Protein AF-A0A423KCQ5-F1 (afdb_monomer)

Structure (mmCIF, N/CA/C/O backbone):
data_AF-A0A423KCQ5-F1
#
_entry.id   AF-A0A423KCQ5-F1
#
loop_
_atom_site.group_PDB
_atom_site.id
_atom_site.type_symbol
_atom_site.label_atom_id
_atom_site.label_alt_id
_atom_site.label_comp_id
_atom_site.label_asym_id
_atom_site.label_entity_id
_atom_site.label_seq_id
_atom_site.pdbx_PDB_ins_code
_atom_site.Cartn_x
_atom_site.Cartn_y
_atom_site.Cartn_z
_atom_site.occupancy
_atom_site.B_iso_or_equiv
_atom_site.auth_seq_id
_atom_site.auth_comp_id
_atom_site.auth_asym_id
_atom_site.auth_atom_id
_atom_site.pdbx_PDB_model_num
ATOM 1 N N . MET A 1 1 ? 27.960 35.386 -80.115 1.00 43.28 1 MET A N 1
ATOM 2 C CA . MET A 1 1 ? 28.744 35.420 -78.863 1.00 43.28 1 MET A CA 1
ATOM 3 C C . MET A 1 1 ? 27.840 35.851 -77.712 1.00 43.28 1 MET A C 1
ATOM 5 O O . MET A 1 1 ? 27.006 36.715 -77.924 1.00 43.28 1 MET A O 1
ATOM 9 N N . HIS A 1 2 ? 27.992 35.179 -76.564 1.00 41.97 2 HIS A N 1
ATOM 10 C CA . HIS A 1 2 ? 27.412 35.409 -75.227 1.00 41.97 2 HIS A CA 1
ATOM 11 C C . HIS A 1 2 ? 25.879 35.513 -75.047 1.00 41.97 2 HIS A C 1
ATOM 13 O O . HIS A 1 2 ? 25.275 36.570 -75.179 1.00 41.97 2 HIS A O 1
ATOM 19 N N . LYS A 1 3 ? 25.279 34.394 -74.605 1.00 42.16 3 LYS A N 1
ATOM 20 C CA . LYS A 1 3 ? 24.063 34.363 -73.767 1.00 42.16 3 LYS A CA 1
ATOM 21 C C . LYS A 1 3 ? 24.467 34.397 -72.278 1.00 42.16 3 LYS A C 1
ATOM 23 O O . LYS A 1 3 ? 25.554 33.903 -71.965 1.00 42.16 3 LYS A O 1
ATOM 28 N N . PRO A 1 4 ? 23.630 34.927 -71.365 1.00 47.09 4 PRO A N 1
ATOM 29 C CA . PRO A 1 4 ? 23.953 34.996 -69.947 1.00 47.09 4 PRO A CA 1
ATOM 30 C C . PRO A 1 4 ? 23.791 33.650 -69.231 1.00 47.09 4 PRO A C 1
ATOM 32 O O . PRO A 1 4 ? 22.962 32.810 -69.574 1.00 47.09 4 PRO A O 1
ATOM 35 N N . PHE A 1 5 ? 24.622 33.517 -68.206 1.00 38.78 5 PHE A N 1
ATOM 36 C CA . PHE A 1 5 ? 24.762 32.440 -67.236 1.00 38.78 5 PHE A CA 1
ATOM 37 C C . PHE A 1 5 ? 23.432 32.116 -66.524 1.00 38.78 5 PHE A C 1
ATOM 39 O O . PHE A 1 5 ? 22.835 32.989 -65.894 1.00 38.78 5 PHE A O 1
ATOM 46 N N . GLN A 1 6 ? 22.985 30.857 -66.570 1.00 44.38 6 GLN A N 1
ATOM 47 C CA . GLN A 1 6 ? 21.972 30.335 -65.648 1.00 44.38 6 GLN A CA 1
ATOM 48 C C . GLN A 1 6 ? 22.679 29.672 -64.462 1.00 44.38 6 GLN A C 1
ATOM 50 O O . GLN A 1 6 ? 23.289 28.614 -64.596 1.00 44.38 6 GLN A O 1
ATOM 55 N N . THR A 1 7 ? 22.582 30.287 -63.285 1.00 40.78 7 THR A N 1
ATOM 56 C CA . THR A 1 7 ? 23.019 29.687 -62.021 1.00 40.78 7 THR A CA 1
ATOM 57 C C . THR A 1 7 ? 22.012 28.622 -61.593 1.00 40.78 7 THR A C 1
ATOM 59 O O . THR A 1 7 ? 20.985 28.925 -60.984 1.00 40.78 7 THR A O 1
ATOM 62 N N . THR A 1 8 ? 22.297 27.353 -61.876 1.00 43.56 8 THR A N 1
ATOM 63 C CA . THR A 1 8 ? 21.605 26.242 -61.216 1.00 43.56 8 THR A CA 1
ATOM 64 C C . THR A 1 8 ? 22.118 26.128 -59.785 1.00 43.56 8 THR A C 1
ATOM 66 O O . THR A 1 8 ? 23.285 25.808 -59.558 1.00 43.56 8 THR A O 1
ATOM 69 N N . LYS A 1 9 ? 21.243 26.393 -58.809 1.00 42.25 9 LYS A N 1
ATOM 70 C CA . LYS A 1 9 ? 21.481 26.112 -57.389 1.00 42.25 9 LYS A CA 1
ATOM 71 C C . LYS A 1 9 ? 21.874 24.641 -57.234 1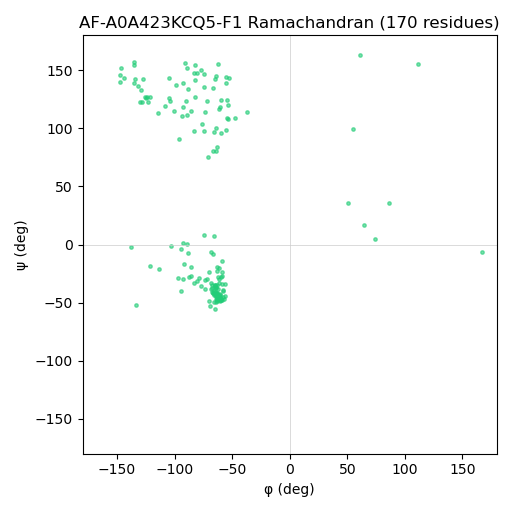.00 42.25 9 LYS A C 1
ATOM 73 O O . LYS A 1 9 ? 21.032 23.755 -57.360 1.00 42.25 9 LYS A O 1
ATOM 78 N N . ALA A 1 10 ? 23.144 24.386 -56.933 1.00 40.12 10 ALA A N 1
ATOM 79 C CA . ALA A 1 10 ? 23.590 23.095 -56.444 1.00 40.12 10 ALA A CA 1
ATOM 80 C C . ALA A 1 10 ? 22.917 22.853 -55.086 1.00 40.12 10 ALA A C 1
ATOM 82 O O . ALA A 1 10 ? 23.315 23.403 -54.058 1.00 40.12 10 ALA A O 1
ATOM 83 N N . VAL A 1 11 ? 21.850 22.054 -55.088 1.00 41.75 11 VAL A N 1
ATOM 84 C CA . VAL A 1 11 ? 21.262 21.504 -53.869 1.00 41.75 11 VAL A CA 1
ATOM 85 C C . VAL A 1 11 ? 22.302 20.561 -53.279 1.00 41.75 11 VAL A C 1
ATOM 87 O O . VAL A 1 11 ? 22.454 19.417 -53.703 1.00 41.75 11 VAL A O 1
ATOM 90 N N . SER A 1 12 ? 23.058 21.084 -52.315 1.00 43.62 12 SER A N 1
ATOM 91 C CA . SER A 1 12 ? 23.888 20.311 -51.401 1.00 43.62 12 SER A CA 1
ATOM 92 C C . SER A 1 12 ? 23.054 19.147 -50.859 1.00 43.62 12 SER A C 1
ATOM 94 O O . SER A 1 12 ? 22.120 19.342 -50.077 1.00 43.62 12 SER A O 1
ATOM 96 N N . LYS A 1 13 ? 23.371 17.923 -51.304 1.00 46.31 13 LYS A N 1
ATOM 97 C CA . LYS A 1 13 ? 22.911 16.676 -50.686 1.00 46.31 13 LYS A CA 1
ATOM 98 C C . LYS A 1 13 ? 23.510 16.614 -49.280 1.00 46.31 13 LYS A C 1
ATOM 100 O O . LYS A 1 13 ? 24.519 15.954 -49.050 1.00 46.31 13 LYS A O 1
ATOM 105 N N . LYS A 1 14 ? 22.892 17.313 -48.326 1.00 42.91 14 LYS A N 1
ATOM 106 C CA . LYS A 1 14 ? 23.149 17.094 -46.905 1.00 42.91 14 LYS A CA 1
ATOM 107 C C . LYS A 1 14 ? 22.782 15.648 -46.587 1.00 42.91 14 LYS A C 1
ATOM 109 O O . LYS A 1 14 ? 21.645 15.218 -46.785 1.00 42.91 14 LYS A O 1
ATOM 114 N N . SER A 1 15 ? 23.797 14.908 -46.151 1.00 45.47 15 SER A N 1
ATOM 115 C CA . SER A 1 15 ? 23.731 13.549 -45.628 1.00 45.47 15 SER A CA 1
ATOM 116 C C . SER A 1 15 ? 22.465 13.332 -44.794 1.00 45.47 15 SER A C 1
ATOM 118 O O . SER A 1 15 ? 22.307 13.901 -43.716 1.00 45.47 15 SER A O 1
ATOM 120 N N . ARG A 1 16 ? 21.569 12.467 -45.284 1.00 46.75 16 ARG A N 1
ATOM 121 C CA . ARG A 1 16 ? 20.405 11.956 -44.537 1.00 46.75 16 ARG A CA 1
ATOM 122 C C . ARG A 1 16 ? 20.798 11.036 -43.373 1.00 46.75 16 ARG A C 1
ATOM 124 O O . ARG A 1 16 ? 19.939 10.652 -42.587 1.00 46.75 16 ARG A O 1
ATOM 131 N N . ARG A 1 17 ? 22.079 10.691 -43.231 1.00 43.25 17 ARG A N 1
ATOM 132 C CA . ARG A 1 17 ? 22.611 9.966 -42.075 1.00 43.25 17 ARG A CA 1
ATOM 133 C C . ARG A 1 17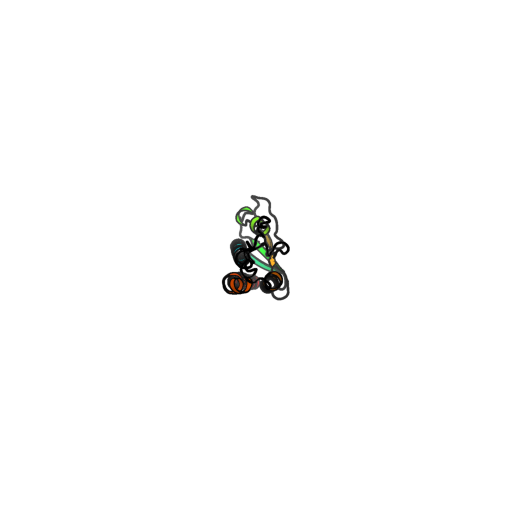 ? 23.187 11.000 -41.126 1.00 43.25 17 ARG A C 1
ATOM 135 O O . ARG A 1 17 ? 24.306 11.438 -41.355 1.00 43.25 17 ARG A O 1
ATOM 142 N N . ASN A 1 18 ? 22.360 11.479 -40.199 1.00 43.66 18 ASN A N 1
ATOM 143 C CA . ASN A 1 18 ? 22.718 12.074 -38.896 1.00 43.66 18 ASN A CA 1
ATOM 144 C C . ASN A 1 18 ? 21.525 12.801 -38.250 1.00 43.66 18 ASN A C 1
ATOM 146 O O . ASN A 1 18 ? 21.592 13.135 -37.076 1.00 43.66 18 ASN A O 1
ATOM 150 N N . ALA A 1 19 ? 20.389 12.942 -38.943 1.00 40.69 19 ALA A N 1
ATOM 151 C CA . ALA A 1 19 ? 19.145 13.469 -38.361 1.00 40.69 19 ALA A CA 1
ATOM 152 C C . ALA A 1 19 ? 18.400 12.478 -37.431 1.00 40.69 19 ALA A C 1
ATOM 154 O O . ALA A 1 19 ? 17.271 12.740 -37.029 1.00 40.69 19 ALA A O 1
ATOM 155 N N . TRP A 1 20 ? 19.014 11.333 -37.111 1.00 40.53 20 TRP A N 1
ATOM 156 C CA . TRP A 1 20 ? 18.488 10.329 -36.173 1.00 40.53 20 TRP A CA 1
ATOM 157 C C . TRP A 1 20 ? 19.169 10.378 -34.798 1.00 40.53 20 TRP A C 1
ATOM 159 O O . TRP A 1 20 ? 18.793 9.635 -33.900 1.00 40.53 20 TRP A O 1
ATOM 169 N N . LYS A 1 21 ? 20.150 11.267 -34.605 1.00 45.38 21 LYS A N 1
ATOM 170 C CA . LYS A 1 21 ? 20.673 11.611 -33.281 1.00 45.38 21 LYS A CA 1
ATOM 171 C C . LYS A 1 21 ? 20.125 12.987 -32.916 1.00 45.38 21 LYS A C 1
ATOM 173 O O . LYS A 1 21 ? 20.289 13.921 -33.688 1.00 45.38 21 LYS A O 1
ATOM 178 N N . ALA A 1 22 ? 19.490 13.082 -31.750 1.00 42.84 22 ALA A N 1
ATOM 179 C CA . ALA A 1 22 ? 18.917 14.297 -31.160 1.00 42.84 22 ALA A CA 1
ATOM 180 C C . ALA A 1 22 ? 17.479 14.684 -31.561 1.00 42.84 22 ALA A C 1
ATOM 182 O O . ALA A 1 22 ? 17.123 15.857 -31.544 1.00 42.84 22 ALA A O 1
ATOM 183 N N . LYS A 1 23 ? 16.586 13.707 -31.763 1.00 41.38 23 LYS A N 1
ATOM 184 C CA . LYS A 1 23 ? 15.312 13.837 -31.043 1.00 41.38 23 LYS A CA 1
ATOM 185 C C . LYS A 1 23 ? 15.580 13.286 -29.655 1.00 41.38 23 LYS A C 1
ATOM 187 O O . LYS A 1 23 ? 15.600 12.072 -29.480 1.00 41.38 23 LYS A O 1
ATOM 192 N N . SER A 1 24 ? 15.860 14.162 -28.694 1.00 42.94 24 SER A N 1
ATOM 193 C CA . SER A 1 24 ? 15.597 13.825 -27.302 1.00 42.94 24 SER A CA 1
ATOM 194 C C . SER A 1 24 ? 14.118 13.458 -27.256 1.00 42.94 24 SER A C 1
ATOM 196 O O . SER A 1 24 ? 13.247 14.326 -27.309 1.00 42.94 24 SER A O 1
ATOM 198 N N . LEU A 1 25 ? 13.822 12.156 -27.286 1.00 46.00 25 LEU A N 1
ATOM 199 C CA . LEU A 1 25 ? 12.528 11.667 -26.857 1.00 46.00 25 LEU A CA 1
ATOM 200 C C . LEU A 1 25 ? 12.428 12.117 -25.407 1.00 46.00 25 LEU A C 1
ATOM 202 O O . LEU A 1 25 ? 12.987 11.495 -24.509 1.00 46.00 25 LEU A O 1
ATOM 206 N N . HIS A 1 26 ? 11.775 13.254 -25.198 1.00 41.09 26 HIS A N 1
ATOM 207 C CA . HIS A 1 26 ? 11.189 13.578 -23.919 1.00 41.09 26 HIS A CA 1
ATOM 208 C C . HIS A 1 26 ? 10.127 12.496 -23.724 1.00 41.09 26 HIS A C 1
ATOM 210 O O . HIS A 1 26 ? 8.987 12.643 -24.158 1.00 41.09 26 HIS A O 1
ATOM 216 N N . TYR A 1 27 ? 10.538 11.332 -23.218 1.00 47.28 27 TYR A N 1
ATOM 217 C CA . TYR A 1 27 ? 9.596 10.326 -22.772 1.00 47.28 27 TYR A CA 1
ATOM 218 C C . TYR A 1 27 ? 8.818 11.006 -21.642 1.00 47.28 27 TYR A C 1
ATOM 220 O O . TYR A 1 27 ? 9.432 11.406 -20.654 1.00 47.28 27 TYR A O 1
ATOM 228 N N . PRO A 1 28 ? 7.495 11.208 -21.772 1.00 56.19 28 PRO A N 1
ATOM 229 C CA . PRO A 1 28 ? 6.712 11.866 -20.726 1.00 56.19 28 PRO A CA 1
ATOM 230 C C . PRO A 1 28 ? 6.637 11.021 -19.444 1.00 56.19 28 PRO A C 1
ATOM 232 O O . PRO A 1 28 ? 6.154 11.497 -18.426 1.00 56.19 28 PRO A O 1
ATOM 235 N N . PHE A 1 29 ? 7.113 9.772 -19.491 1.00 62.88 29 PHE A N 1
ATOM 236 C CA . PHE A 1 29 ? 7.083 8.826 -18.389 1.00 62.88 29 PHE A CA 1
ATOM 237 C C . PHE A 1 29 ? 8.484 8.329 -18.048 1.00 62.88 29 PHE A C 1
ATOM 239 O O . PHE A 1 29 ? 9.148 7.735 -18.902 1.00 62.88 29 PHE A O 1
ATOM 246 N N . ASP A 1 30 ? 8.858 8.532 -16.789 1.00 69.62 30 ASP A N 1
ATOM 247 C CA . ASP A 1 30 ? 10.028 7.958 -16.137 1.00 69.62 30 ASP A CA 1
ATOM 248 C C . ASP A 1 30 ? 9.634 6.646 -15.437 1.00 69.62 30 ASP A C 1
ATOM 250 O O . ASP A 1 30 ? 8.781 6.643 -14.545 1.00 69.62 30 ASP A O 1
ATOM 254 N N . VAL A 1 31 ? 10.240 5.531 -15.857 1.00 71.75 31 VAL A N 1
ATOM 255 C CA . VAL A 1 31 ? 9.990 4.184 -15.317 1.00 71.75 31 VAL A CA 1
ATOM 256 C C . VAL A 1 31 ? 10.335 4.102 -13.823 1.00 71.75 31 VAL A C 1
ATOM 258 O O . VAL A 1 31 ? 9.648 3.402 -13.074 1.00 71.75 31 VAL A O 1
ATOM 261 N N . SER A 1 32 ? 11.304 4.895 -13.356 1.00 71.69 32 SER A N 1
ATOM 262 C CA . SER A 1 32 ? 11.686 5.015 -11.942 1.00 71.69 32 SER A CA 1
ATOM 263 C C . SER A 1 32 ? 10.545 5.523 -11.049 1.00 71.69 32 SER A C 1
ATOM 265 O O . SER A 1 32 ? 10.501 5.246 -9.847 1.00 71.69 32 SER A O 1
ATOM 267 N N . ASN A 1 33 ? 9.529 6.182 -11.622 1.00 76.31 33 ASN A N 1
ATOM 268 C CA . ASN A 1 33 ? 8.335 6.584 -10.874 1.00 76.31 33 ASN A CA 1
ATOM 269 C C . ASN A 1 33 ? 7.554 5.395 -10.306 1.00 76.31 33 ASN A C 1
ATOM 271 O O . ASN A 1 33 ? 6.897 5.554 -9.279 1.00 76.31 33 ASN A O 1
ATOM 275 N N . VAL A 1 34 ? 7.623 4.216 -10.935 1.00 78.62 34 VAL A N 1
ATOM 276 C CA . VAL A 1 34 ? 6.980 2.999 -10.413 1.00 78.62 34 VAL A CA 1
ATOM 277 C C . VAL A 1 34 ? 7.583 2.618 -9.070 1.00 78.62 34 VAL A C 1
ATOM 279 O O . VAL A 1 34 ? 6.845 2.410 -8.109 1.00 78.62 34 VAL A O 1
ATOM 282 N N . ALA A 1 35 ? 8.915 2.590 -8.986 1.00 82.44 35 ALA A N 1
ATOM 283 C CA . ALA A 1 35 ? 9.629 2.255 -7.761 1.00 82.44 35 ALA A CA 1
ATOM 284 C C . ALA A 1 35 ? 9.297 3.247 -6.640 1.00 82.44 35 ALA A C 1
ATOM 286 O O . ALA A 1 35 ? 8.937 2.839 -5.538 1.00 82.44 35 ALA A O 1
ATOM 287 N N . ARG A 1 36 ? 9.316 4.549 -6.950 1.00 82.56 36 ARG A N 1
ATOM 288 C CA . ARG A 1 36 ? 8.965 5.605 -5.994 1.00 82.56 36 ARG A CA 1
ATOM 289 C C . ARG A 1 36 ? 7.531 5.477 -5.475 1.00 82.56 36 ARG A C 1
ATOM 291 O O . ARG A 1 36 ? 7.324 5.493 -4.266 1.00 82.56 36 ARG A O 1
ATOM 298 N N . ARG A 1 37 ? 6.540 5.295 -6.357 1.00 81.94 37 ARG A N 1
ATOM 299 C CA . ARG A 1 37 ? 5.134 5.115 -5.944 1.00 81.94 37 ARG A CA 1
ATOM 300 C C . ARG A 1 37 ? 4.927 3.847 -5.124 1.00 81.94 37 ARG A C 1
ATOM 302 O O . ARG A 1 37 ? 4.149 3.857 -4.172 1.00 81.94 37 ARG A O 1
ATOM 309 N N . LEU A 1 38 ? 5.640 2.774 -5.459 1.00 85.19 38 LEU A N 1
ATOM 310 C CA . LEU A 1 38 ? 5.596 1.533 -4.698 1.00 85.19 38 LEU A CA 1
ATOM 311 C C . LEU A 1 38 ? 6.173 1.714 -3.290 1.00 85.19 38 LEU A C 1
ATOM 313 O O . LEU A 1 38 ? 5.559 1.274 -2.322 1.00 85.19 38 LEU A O 1
ATOM 317 N N . GLN A 1 39 ? 7.301 2.411 -3.156 1.00 86.69 39 GLN A N 1
ATOM 318 C CA . GLN A 1 39 ? 7.905 2.733 -1.860 1.00 86.69 39 GLN A CA 1
ATOM 319 C C . GLN A 1 39 ? 6.999 3.629 -1.009 1.00 86.69 39 GLN A C 1
ATOM 321 O O . GLN A 1 39 ? 6.775 3.324 0.160 1.00 86.69 39 GLN A O 1
ATOM 326 N N . GLU A 1 40 ? 6.436 4.692 -1.595 1.00 84.75 40 GLU A N 1
ATOM 327 C CA . GLU A 1 40 ? 5.474 5.580 -0.924 1.00 84.75 40 GLU A CA 1
ATOM 328 C C . GLU A 1 40 ? 4.265 4.788 -0.404 1.00 84.75 40 GLU A C 1
ATOM 330 O O . GLU A 1 40 ? 3.901 4.901 0.766 1.00 84.75 40 GLU A O 1
ATOM 335 N N . THR A 1 41 ? 3.693 3.921 -1.243 1.00 84.12 41 THR A N 1
ATOM 336 C CA . THR A 1 41 ? 2.552 3.071 -0.868 1.00 84.12 41 THR A CA 1
ATOM 337 C C . THR A 1 41 ? 2.931 2.083 0.234 1.00 84.12 41 THR A C 1
ATOM 339 O O . THR A 1 41 ? 2.203 1.948 1.213 1.00 84.12 41 THR A O 1
ATOM 342 N N . THR A 1 42 ? 4.096 1.438 0.124 1.00 88.81 42 THR A N 1
ATOM 343 C CA . THR A 1 42 ? 4.612 0.504 1.141 1.00 88.81 42 THR A CA 1
ATOM 344 C C . THR A 1 42 ? 4.747 1.195 2.498 1.00 88.81 42 THR A C 1
ATOM 346 O O . THR A 1 42 ? 4.312 0.658 3.513 1.00 88.81 42 THR A O 1
ATOM 349 N N . ALA A 1 43 ? 5.308 2.408 2.521 1.00 87.44 43 ALA A N 1
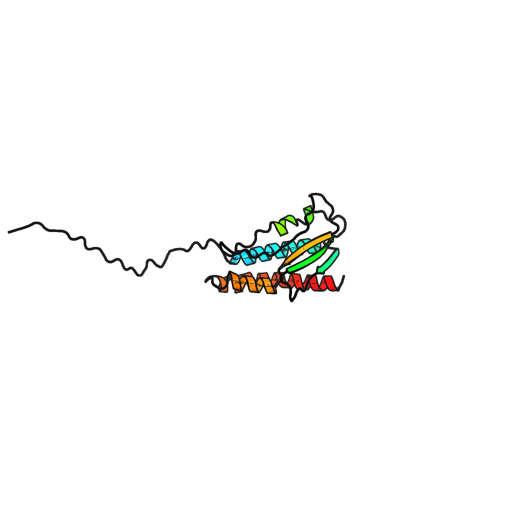ATOM 350 C CA . ALA A 1 43 ? 5.477 3.184 3.743 1.00 87.44 43 ALA A CA 1
ATOM 351 C C . ALA A 1 43 ? 4.134 3.610 4.356 1.00 87.44 43 ALA A C 1
ATOM 353 O O . ALA A 1 43 ? 3.976 3.557 5.576 1.00 87.44 43 ALA A O 1
ATOM 354 N N . LEU A 1 44 ? 3.161 4.008 3.529 1.00 85.31 44 LEU A N 1
ATOM 355 C CA . LEU A 1 44 ? 1.817 4.341 4.002 1.00 85.31 44 LEU A CA 1
ATOM 356 C C . LEU A 1 44 ? 1.130 3.122 4.627 1.00 85.31 44 LEU A C 1
ATOM 358 O O . LEU A 1 44 ? 0.647 3.227 5.751 1.00 85.31 44 LEU A O 1
ATOM 362 N N . VAL A 1 45 ? 1.161 1.963 3.960 1.00 88.25 45 VAL A N 1
ATOM 363 C CA . VAL A 1 45 ? 0.577 0.724 4.496 1.00 88.25 45 VAL A CA 1
ATOM 364 C C . VAL A 1 45 ? 1.253 0.324 5.806 1.00 88.25 45 VAL A C 1
ATOM 366 O O . VAL A 1 45 ? 0.561 0.077 6.788 1.00 88.25 45 VAL A O 1
ATOM 369 N N . ALA A 1 46 ? 2.588 0.319 5.861 1.00 90.19 46 ALA A N 1
ATOM 370 C CA . ALA A 1 46 ? 3.328 -0.027 7.074 1.00 90.19 46 ALA A CA 1
ATOM 371 C C . ALA A 1 46 ? 2.968 0.888 8.259 1.00 90.19 46 ALA A C 1
ATOM 373 O O . ALA A 1 46 ? 2.807 0.418 9.384 1.00 90.19 46 ALA A O 1
ATOM 374 N N . ARG A 1 47 ? 2.786 2.193 8.009 1.00 88.25 47 ARG A N 1
ATOM 375 C CA . ARG A 1 47 ? 2.317 3.139 9.031 1.00 88.25 47 ARG A CA 1
ATOM 376 C C . ARG A 1 47 ? 0.912 2.808 9.525 1.00 88.25 47 ARG A C 1
ATOM 378 O O . ARG A 1 47 ? 0.696 2.823 10.731 1.00 88.25 47 ARG A O 1
ATOM 385 N N . THR A 1 48 ? -0.028 2.528 8.623 1.00 87.56 48 THR A N 1
ATOM 386 C CA . THR A 1 48 ? -1.406 2.170 8.993 1.00 87.56 48 THR A CA 1
ATOM 387 C C . THR A 1 48 ? -1.440 0.871 9.798 1.00 87.56 48 THR A C 1
ATOM 389 O O . THR A 1 48 ? -2.112 0.794 10.819 1.00 87.56 48 THR A O 1
ATOM 392 N N . VAL A 1 49 ? -0.649 -0.120 9.394 1.00 90.12 49 VAL A N 1
ATOM 393 C CA . VAL A 1 49 ? -0.516 -1.406 10.090 1.00 90.12 49 VAL A CA 1
ATOM 394 C C . VAL A 1 49 ? 0.042 -1.232 11.503 1.00 90.12 49 VAL A C 1
ATOM 396 O O . VAL A 1 49 ? -0.444 -1.868 12.428 1.00 90.12 49 VAL A O 1
ATOM 399 N N . ALA A 1 50 ? 0.998 -0.323 11.718 1.00 89.44 50 ALA A N 1
ATOM 400 C CA . ALA A 1 50 ? 1.551 -0.061 13.052 1.00 89.44 50 ALA A CA 1
ATOM 401 C C . ALA A 1 50 ? 0.521 0.498 14.063 1.00 89.44 50 ALA A C 1
ATOM 403 O O . ALA A 1 50 ? 0.738 0.436 15.282 1.00 89.44 50 ALA A O 1
ATOM 404 N N . LEU A 1 51 ? -0.594 1.049 13.568 1.00 89.88 51 LEU A N 1
ATOM 405 C CA . LEU A 1 51 ? -1.721 1.534 14.372 1.00 89.88 51 LEU A CA 1
ATOM 406 C C . LEU A 1 51 ? -2.762 0.442 14.662 1.00 89.88 51 LEU A C 1
ATOM 408 O O . LEU A 1 51 ? -3.663 0.667 15.469 1.00 89.88 51 LEU A O 1
ATOM 412 N N . ALA A 1 52 ? -2.628 -0.736 14.051 1.00 90.19 52 ALA A N 1
ATOM 413 C CA . ALA A 1 52 ? -3.491 -1.876 14.310 1.00 90.19 52 ALA A CA 1
ATOM 414 C C . ALA A 1 52 ? -3.077 -2.623 15.589 1.00 90.19 52 ALA A C 1
ATOM 416 O O . ALA A 1 52 ? -1.902 -2.671 15.962 1.00 90.19 52 ALA A O 1
ATOM 417 N N . GLU A 1 53 ? -4.069 -3.187 16.266 1.00 90.75 53 GLU A N 1
ATOM 418 C CA . GLU A 1 53 ? -3.924 -4.157 17.351 1.00 90.75 53 GLU A CA 1
ATOM 419 C C . GLU A 1 53 ? -4.019 -5.589 16.817 1.00 90.75 53 GLU A C 1
ATOM 421 O O . GLU A 1 53 ? -3.214 -6.436 17.195 1.00 90.75 53 GLU A O 1
ATOM 426 N N . HIS A 1 54 ? -4.936 -5.835 15.875 1.00 88.38 54 HIS A N 1
ATOM 427 C CA . HIS A 1 54 ? -5.071 -7.123 15.197 1.00 88.38 54 HIS A CA 1
ATOM 428 C C . HIS A 1 54 ? -5.062 -6.955 13.684 1.00 88.38 54 HIS A C 1
ATOM 430 O O . HIS A 1 54 ? -5.635 -6.009 13.133 1.00 88.38 54 HIS A O 1
ATOM 436 N N . ILE A 1 55 ? -4.426 -7.910 13.014 1.00 90.38 55 ILE A N 1
ATOM 437 C CA . ILE A 1 55 ? -4.244 -7.918 11.568 1.00 90.38 55 ILE A CA 1
ATOM 438 C C . ILE A 1 55 ? -4.827 -9.216 11.032 1.00 90.38 55 ILE A C 1
ATOM 440 O O . ILE A 1 55 ? -4.459 -10.297 11.479 1.00 90.38 55 ILE A O 1
ATOM 444 N N . ARG A 1 56 ? -5.714 -9.120 10.042 1.00 88.88 56 ARG A N 1
ATOM 445 C CA . ARG A 1 56 ? -6.247 -10.283 9.339 1.00 88.88 56 ARG A CA 1
ATOM 446 C C . ARG A 1 56 ? -6.104 -10.104 7.840 1.00 88.88 56 ARG A C 1
ATOM 448 O O . ARG A 1 56 ? -6.662 -9.172 7.259 1.00 88.88 56 ARG A O 1
ATOM 455 N N . LEU A 1 57 ? -5.426 -11.047 7.200 1.00 86.31 57 LEU A N 1
ATOM 456 C CA . LEU A 1 57 ? -5.403 -11.149 5.745 1.00 86.31 57 LEU A CA 1
ATOM 457 C C . LEU A 1 57 ? -6.574 -12.008 5.259 1.00 86.31 57 LEU A C 1
ATOM 459 O O . LEU A 1 57 ? -6.842 -13.086 5.786 1.00 86.31 57 LEU A O 1
ATOM 463 N N . SER A 1 58 ? -7.280 -11.531 4.239 1.00 80.69 58 SER A N 1
ATOM 464 C CA . SER A 1 58 ? -8.356 -12.264 3.580 1.00 80.69 58 SER A CA 1
ATOM 465 C C . SER A 1 58 ? -8.102 -12.345 2.076 1.00 80.69 58 SER A C 1
ATOM 467 O O . SER A 1 58 ? -7.879 -11.337 1.408 1.00 80.69 58 SER A O 1
ATOM 469 N N . GLY A 1 59 ? -8.130 -13.569 1.547 1.00 68.69 59 GLY A N 1
ATOM 470 C CA . GLY A 1 59 ? -7.762 -13.883 0.166 1.00 68.69 59 GLY A CA 1
ATOM 471 C C . GLY A 1 59 ? -6.465 -14.689 0.081 1.00 68.69 59 GLY A C 1
ATOM 472 O O . GLY A 1 59 ? -5.635 -14.668 0.986 1.00 68.69 59 GLY A O 1
ATOM 473 N N . GLY A 1 60 ? -6.297 -15.444 -1.006 1.00 65.31 60 GLY A N 1
ATOM 474 C CA . GLY A 1 60 ? -5.080 -16.223 -1.232 1.00 65.31 60 GLY A CA 1
ATOM 475 C C . GLY A 1 60 ? -3.939 -15.312 -1.672 1.00 65.31 60 GLY A C 1
ATOM 476 O O . GLY A 1 60 ? -3.909 -14.918 -2.833 1.00 65.31 60 GLY A O 1
ATOM 477 N N . ALA A 1 61 ? -2.998 -14.996 -0.780 1.00 61.19 61 ALA A N 1
ATOM 478 C CA . ALA A 1 61 ? -1.848 -14.141 -1.097 1.00 61.19 61 ALA A CA 1
ATOM 479 C C . ALA A 1 61 ? -0.968 -14.685 -2.236 1.00 61.19 61 ALA A C 1
ATOM 481 O O . ALA A 1 61 ? -0.359 -13.909 -2.970 1.00 61.19 61 ALA A O 1
ATOM 482 N N . GLU A 1 62 ? -0.957 -16.005 -2.432 1.00 60.62 62 GLU A N 1
ATOM 483 C CA . GLU A 1 62 ? -0.178 -16.654 -3.491 1.00 60.62 62 GLU A CA 1
ATOM 484 C C . GLU A 1 62 ? -0.920 -16.757 -4.832 1.00 60.62 62 GLU A C 1
ATOM 486 O O . GLU A 1 62 ? -0.290 -16.759 -5.889 1.00 60.62 62 GLU A O 1
ATOM 491 N N . THR A 1 63 ? -2.256 -16.822 -4.820 1.00 64.88 63 THR A N 1
ATOM 492 C CA . THR A 1 63 ? -3.065 -17.113 -6.020 1.00 64.88 63 THR A CA 1
ATOM 493 C C . THR A 1 63 ? -3.937 -15.944 -6.474 1.00 64.88 63 THR A C 1
ATOM 495 O O . THR A 1 63 ? -4.369 -15.898 -7.626 1.00 64.88 63 THR A O 1
ATOM 498 N N . GLY A 1 64 ? -4.225 -15.002 -5.578 1.00 72.62 64 GLY A N 1
ATOM 499 C CA . GLY A 1 64 ? -5.064 -13.838 -5.828 1.00 72.62 64 GLY A CA 1
ATOM 500 C C . GLY A 1 64 ? -4.300 -12.698 -6.493 1.00 72.62 64 GLY A C 1
ATOM 501 O O . GLY A 1 64 ? -3.116 -12.484 -6.244 1.00 72.62 64 GLY A O 1
ATOM 502 N N . THR A 1 65 ? -4.993 -11.926 -7.331 1.00 83.50 65 THR A N 1
ATOM 503 C CA . THR A 1 65 ? -4.484 -10.635 -7.828 1.00 83.50 65 THR A CA 1
ATOM 504 C C . THR A 1 65 ? -4.399 -9.604 -6.714 1.00 83.50 65 THR A C 1
ATOM 506 O O . THR A 1 65 ? -3.485 -8.784 -6.684 1.00 83.50 65 THR A O 1
ATOM 509 N N . PHE A 1 66 ? -5.347 -9.670 -5.788 1.00 86.31 66 PHE A N 1
ATOM 510 C CA . PHE A 1 66 ? -5.459 -8.763 -4.667 1.00 86.31 66 PHE A CA 1
ATOM 511 C C . PHE A 1 66 ? -5.743 -9.532 -3.377 1.00 86.31 66 PHE A C 1
ATOM 513 O O . PHE A 1 66 ? -6.320 -10.620 -3.416 1.00 86.31 66 PHE A O 1
ATOM 520 N N . VAL A 1 67 ? -5.358 -8.936 -2.252 1.00 88.50 67 VAL A N 1
ATOM 521 C CA . VAL A 1 67 ? -5.615 -9.429 -0.896 1.00 88.50 67 VAL A CA 1
ATOM 522 C C . VAL A 1 67 ?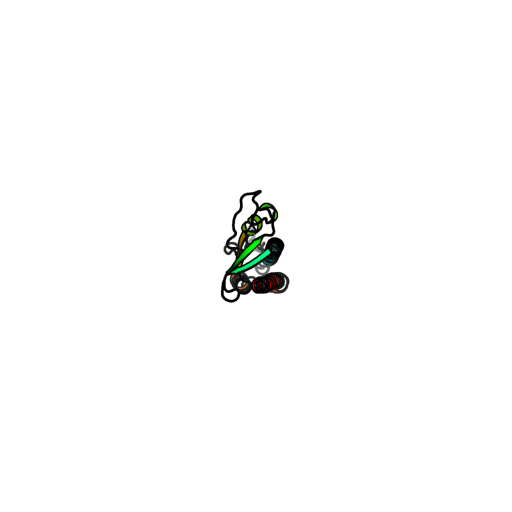 -6.226 -8.303 -0.079 1.00 88.50 67 VAL A C 1
ATOM 524 O O . VAL A 1 67 ? -5.721 -7.179 -0.099 1.00 88.50 67 VAL A O 1
ATOM 527 N N . SER A 1 68 ? -7.298 -8.608 0.645 1.00 88.38 68 SER A N 1
ATOM 528 C CA . SER A 1 68 ? -7.896 -7.686 1.605 1.00 88.38 68 SER A CA 1
ATOM 529 C C . SER A 1 68 ? -7.135 -7.757 2.920 1.00 88.38 68 SER A C 1
ATOM 531 O O . SER A 1 68 ? -6.973 -8.830 3.504 1.00 88.38 68 SER A O 1
ATOM 533 N N . LEU A 1 69 ? -6.695 -6.603 3.400 1.00 89.12 69 LEU A N 1
ATOM 534 C CA . LEU A 1 69 ? -6.152 -6.426 4.731 1.00 89.12 69 LEU A CA 1
ATOM 535 C C . LEU A 1 69 ? -7.236 -5.818 5.611 1.00 89.12 69 LEU A C 1
ATOM 537 O O . LEU A 1 69 ? -7.657 -4.686 5.382 1.00 89.12 69 LEU A O 1
ATOM 541 N N . VAL A 1 70 ? -7.676 -6.577 6.609 1.00 90.62 70 VAL A N 1
ATOM 542 C CA . VAL A 1 70 ? -8.615 -6.118 7.629 1.00 90.62 70 VAL A CA 1
ATOM 543 C C . VAL A 1 70 ? -7.825 -5.856 8.898 1.00 90.62 70 VAL A C 1
ATOM 545 O O . VAL A 1 70 ? -7.132 -6.741 9.396 1.00 90.62 70 VAL A O 1
ATOM 548 N N . LEU A 1 71 ? -7.928 -4.639 9.413 1.00 91.19 71 LEU A N 1
ATOM 549 C CA . LEU A 1 71 ? -7.175 -4.190 10.569 1.00 91.19 71 LEU A CA 1
ATOM 550 C C . LEU A 1 71 ? -8.138 -3.751 11.672 1.00 91.19 71 LEU A C 1
ATOM 552 O O . LEU A 1 71 ? -8.992 -2.893 11.445 1.00 91.19 71 LEU A O 1
ATOM 556 N N . THR A 1 72 ? -7.972 -4.305 12.868 1.00 92.00 72 THR A N 1
ATOM 557 C CA . THR A 1 72 ? -8.598 -3.788 14.091 1.00 92.00 72 THR A CA 1
ATOM 558 C C . THR A 1 72 ? -7.641 -2.782 14.708 1.00 92.00 72 THR A C 1
ATOM 560 O O . THR A 1 72 ? -6.475 -3.107 14.924 1.00 92.00 72 THR A O 1
ATOM 563 N N . MET A 1 73 ? -8.093 -1.553 14.929 1.00 92.12 73 MET A N 1
ATOM 564 C CA . MET A 1 73 ? -7.244 -0.449 15.378 1.00 92.12 73 MET A CA 1
ATOM 565 C C . MET A 1 73 ? -7.022 -0.472 16.887 1.00 92.12 73 MET A C 1
ATOM 567 O O . MET A 1 73 ? -7.872 -0.936 17.642 1.00 92.12 73 MET A O 1
ATOM 571 N N . LYS A 1 74 ? -5.904 0.114 17.325 1.00 90.38 74 LYS A N 1
ATOM 572 C CA . LYS A 1 74 ? -5.696 0.454 18.736 1.00 90.38 74 LYS A CA 1
ATOM 573 C C . LYS A 1 74 ? -6.747 1.471 19.215 1.00 90.38 74 LYS A C 1
ATOM 575 O O . LYS A 1 74 ? -7.246 2.263 18.410 1.00 90.38 74 LYS A O 1
ATOM 580 N N . PRO A 1 75 ? -7.038 1.527 20.527 1.00 87.50 75 PRO A N 1
ATOM 581 C CA . PRO A 1 75 ? -7.959 2.513 21.079 1.00 87.50 75 PRO A CA 1
ATOM 582 C C . PRO A 1 75 ? -7.559 3.953 20.733 1.00 87.50 75 PRO A C 1
ATOM 584 O O . PRO A 1 75 ? -6.377 4.296 20.745 1.00 87.50 75 PRO A O 1
ATOM 587 N N . ALA A 1 76 ? -8.563 4.802 20.500 1.00 86.00 76 ALA A N 1
ATOM 588 C CA . ALA A 1 76 ? -8.420 6.237 20.236 1.00 86.00 76 ALA A CA 1
ATOM 589 C C . ALA A 1 76 ? -7.675 6.621 18.939 1.00 86.00 76 ALA A C 1
ATOM 591 O O . ALA A 1 76 ? -7.297 7.780 18.786 1.00 86.00 76 ALA A O 1
ATOM 592 N N . VAL A 1 77 ? -7.513 5.698 17.986 1.00 86.44 77 VAL A N 1
ATOM 593 C CA . VAL A 1 77 ? -6.996 6.026 16.650 1.00 86.44 77 VAL A CA 1
ATOM 594 C C . VAL A 1 77 ? -8.051 6.797 15.855 1.00 86.44 77 VAL A C 1
ATOM 596 O O . VAL A 1 77 ? -9.169 6.318 15.650 1.00 86.44 77 VAL A O 1
ATOM 599 N N . SER A 1 78 ? -7.694 7.991 15.382 1.00 86.69 78 SER A N 1
ATOM 600 C CA . SER A 1 78 ? -8.569 8.808 14.537 1.00 86.69 78 SER A CA 1
ATOM 601 C C . SER A 1 78 ? -8.379 8.547 13.035 1.00 86.69 78 SER A C 1
ATOM 603 O O . SER A 1 78 ? -7.309 8.150 12.564 1.00 86.69 78 SER A O 1
ATOM 605 N N . SER A 1 79 ? -9.410 8.843 12.239 1.00 82.88 79 SER A N 1
ATOM 606 C CA . SER A 1 79 ? -9.355 8.795 10.771 1.00 82.88 79 SER A CA 1
ATOM 607 C C . SER A 1 79 ? -8.233 9.665 10.186 1.00 82.88 79 SER A C 1
ATOM 609 O O . SER A 1 79 ? -7.623 9.313 9.171 1.00 82.88 79 SER A O 1
ATOM 611 N N . ASP A 1 80 ? -7.949 10.798 10.833 1.00 81.69 80 ASP A N 1
ATOM 612 C CA . ASP A 1 80 ? -6.915 11.748 10.421 1.00 81.69 80 ASP A CA 1
ATOM 613 C C . ASP A 1 80 ? -5.502 11.204 10.664 1.00 81.69 80 ASP A C 1
ATOM 615 O O . ASP A 1 80 ? -4.590 11.503 9.895 1.00 81.69 80 ASP A O 1
ATOM 619 N N . GLU A 1 81 ? -5.314 10.351 11.673 1.00 79.62 81 GLU A N 1
ATOM 620 C CA . GLU A 1 81 ? -4.046 9.656 11.922 1.00 79.62 81 GLU A CA 1
ATOM 621 C C . GLU A 1 81 ? -3.790 8.535 10.909 1.00 79.62 81 GLU A C 1
ATOM 623 O O . GLU A 1 81 ? -2.654 8.357 10.445 1.00 79.62 81 GLU A O 1
ATOM 628 N N . LEU A 1 82 ? -4.850 7.818 10.519 1.00 76.94 82 LEU A N 1
ATOM 629 C CA . LEU A 1 82 ? -4.773 6.730 9.542 1.00 76.94 82 LEU A CA 1
ATOM 630 C C . LEU A 1 82 ? -4.452 7.224 8.134 1.00 76.94 82 LEU A C 1
ATOM 632 O O . LEU A 1 82 ? -3.783 6.515 7.380 1.00 76.94 82 LEU A O 1
ATOM 636 N N . ARG A 1 83 ? -4.920 8.430 7.776 1.00 74.50 83 ARG A N 1
ATOM 637 C CA . ARG A 1 83 ? -4.704 9.059 6.460 1.00 74.50 83 ARG A CA 1
ATOM 638 C C . ARG A 1 83 ? -5.059 8.116 5.295 1.00 74.50 83 ARG A C 1
ATOM 640 O O . ARG A 1 83 ? -4.412 8.156 4.254 1.00 74.50 83 ARG A O 1
ATOM 647 N N . LEU A 1 84 ? -6.098 7.277 5.433 1.00 71.00 84 LEU A N 1
ATOM 648 C CA . LEU A 1 84 ? -6.478 6.280 4.407 1.00 71.00 84 LEU A CA 1
ATOM 649 C C . LEU A 1 84 ? -6.832 6.919 3.058 1.00 71.00 84 LEU A C 1
ATOM 651 O O . LEU A 1 84 ? -6.600 6.339 1.999 1.00 71.00 84 LEU A O 1
ATOM 655 N N . HIS A 1 85 ? -7.316 8.161 3.075 1.00 66.31 85 HIS A N 1
ATOM 656 C CA . HIS A 1 85 ? -7.534 8.932 1.857 1.00 66.31 85 HIS A CA 1
ATOM 657 C C . HIS A 1 85 ? -6.245 9.128 1.037 1.00 66.31 85 HIS A C 1
ATOM 659 O O . HIS A 1 85 ? -6.331 9.336 -0.169 1.00 66.31 85 HIS A O 1
ATOM 665 N N . GLU A 1 86 ? -5.058 9.055 1.647 1.00 64.69 86 GLU A N 1
ATOM 666 C CA . GLU A 1 86 ? -3.764 9.112 0.954 1.00 64.69 86 GLU A CA 1
ATOM 667 C C . GLU A 1 86 ? -3.386 7.785 0.309 1.00 64.69 86 GLU A C 1
ATOM 669 O O . GLU A 1 86 ? -2.730 7.799 -0.726 1.00 64.69 86 GLU A O 1
ATOM 674 N N . LEU A 1 87 ? -3.849 6.657 0.857 1.00 59.56 87 LEU A N 1
ATOM 675 C CA . LEU A 1 87 ? -3.733 5.343 0.218 1.00 59.56 87 LEU A CA 1
ATOM 676 C C . LEU A 1 87 ? -4.597 5.287 -1.051 1.00 59.56 87 LEU A C 1
ATOM 678 O O . LEU A 1 87 ? -4.142 4.811 -2.086 1.00 59.56 87 LEU A O 1
ATOM 682 N N . PHE A 1 88 ? -5.815 5.835 -0.997 1.00 51.41 88 PHE A N 1
ATOM 683 C CA . PHE A 1 88 ? -6.734 5.857 -2.141 1.00 51.41 88 PHE A CA 1
ATOM 684 C C . PHE A 1 88 ? -6.385 6.929 -3.188 1.00 51.41 88 PHE A C 1
ATOM 686 O O . PHE A 1 88 ? -6.550 6.718 -4.389 1.00 51.41 88 PHE A O 1
ATOM 693 N N . LYS A 1 89 ? -5.887 8.094 -2.750 1.00 46.38 89 LYS A N 1
ATOM 694 C CA . LYS A 1 89 ? -5.447 9.191 -3.635 1.00 46.38 89 LYS A CA 1
ATOM 695 C C . LYS A 1 89 ? -3.981 9.084 -4.048 1.00 46.38 89 LYS A C 1
ATOM 697 O O . LYS A 1 89 ? -3.515 9.963 -4.781 1.00 46.38 89 LYS A O 1
ATOM 702 N N . ALA A 1 90 ? -3.255 8.051 -3.607 1.00 52.47 90 ALA A N 1
ATOM 703 C CA . ALA A 1 90 ? -1.924 7.754 -4.113 1.00 52.47 90 ALA A CA 1
ATOM 704 C C . ALA A 1 90 ? -2.033 7.632 -5.633 1.00 52.47 90 ALA A C 1
ATOM 706 O O . ALA A 1 90 ? -2.671 6.719 -6.160 1.00 52.47 90 ALA A O 1
ATOM 707 N N . GLN A 1 91 ? -1.486 8.619 -6.348 1.00 47.34 91 GLN A N 1
ATOM 708 C CA . GLN A 1 91 ? -1.611 8.634 -7.796 1.00 47.34 91 GLN A CA 1
ATOM 709 C C . GLN A 1 91 ? -0.968 7.355 -8.330 1.00 47.34 91 GLN A C 1
ATOM 711 O O . GLN A 1 91 ? 0.207 7.110 -8.021 1.00 47.34 91 GLN A O 1
ATOM 716 N N . PRO A 1 92 ? -1.705 6.545 -9.113 1.00 50.00 92 PRO A N 1
ATOM 717 C CA . PRO A 1 92 ? -1.134 5.341 -9.684 1.00 50.00 92 PRO A CA 1
ATOM 718 C C . PRO A 1 92 ? 0.116 5.750 -10.466 1.00 50.00 92 PRO A C 1
ATOM 720 O O . PRO A 1 92 ? 0.087 6.790 -11.137 1.00 50.00 92 PRO A O 1
ATOM 723 N N . PRO A 1 93 ? 1.221 4.990 -10.390 1.00 50.12 93 PRO A N 1
ATOM 724 C CA . PRO A 1 93 ? 2.341 5.243 -11.278 1.00 50.12 93 PRO A CA 1
ATOM 725 C C . PRO A 1 93 ? 1.804 5.230 -12.713 1.00 50.12 93 PRO A C 1
ATOM 727 O O . PRO A 1 93 ? 1.178 4.257 -13.140 1.00 50.12 93 PRO A O 1
ATOM 730 N N . GLU A 1 94 ? 1.956 6.347 -13.429 1.00 49.91 94 GLU A N 1
ATOM 731 C CA . GLU A 1 94 ? 1.412 6.521 -14.779 1.00 49.91 94 GLU A CA 1
ATOM 732 C C . GLU A 1 94 ? 2.178 5.658 -15.777 1.00 49.91 94 GLU A C 1
ATOM 734 O O . GLU A 1 94 ? 2.991 6.156 -16.536 1.00 49.91 94 GLU A O 1
ATOM 739 N N . THR A 1 95 ? 1.950 4.351 -15.791 1.00 50.19 95 THR A N 1
ATOM 740 C CA . THR A 1 95 ? 2.643 3.400 -16.662 1.00 50.19 95 THR A CA 1
ATOM 741 C C . THR A 1 95 ? 2.303 3.616 -18.135 1.00 50.19 95 THR A C 1
ATOM 743 O O . THR A 1 95 ? 1.480 2.915 -18.719 1.00 50.19 95 THR A O 1
ATOM 746 N N . ALA A 1 96 ? 2.954 4.603 -18.749 1.00 47.41 96 ALA A N 1
ATOM 747 C CA . ALA A 1 96 ? 2.686 5.066 -20.104 1.00 47.41 96 ALA A CA 1
ATOM 748 C C . ALA A 1 96 ? 1.236 5.606 -20.288 1.00 47.41 96 ALA A C 1
ATOM 750 O O . ALA A 1 96 ? 0.344 5.335 -19.486 1.00 47.41 96 ALA A O 1
ATOM 751 N N . PRO A 1 97 ? 0.936 6.373 -21.356 1.00 45.78 97 PRO A N 1
ATOM 752 C CA . PRO A 1 97 ? -0.323 7.128 -21.470 1.00 45.78 97 PRO A CA 1
ATOM 753 C C . PRO A 1 97 ? -1.624 6.298 -21.567 1.00 45.78 97 PRO A C 1
ATOM 755 O O . PRO A 1 97 ? -2.683 6.858 -21.837 1.00 45.78 97 PRO A O 1
ATOM 758 N N . ARG A 1 98 ? -1.585 4.967 -21.396 1.00 48.00 98 ARG A N 1
ATOM 759 C CA . ARG A 1 98 ? -2.749 4.074 -21.557 1.00 48.00 98 ARG A CA 1
ATOM 760 C C . ARG A 1 98 ? -2.893 2.970 -20.505 1.00 48.00 98 ARG A C 1
ATOM 762 O O . ARG A 1 98 ? -3.867 2.226 -20.589 1.00 48.00 98 ARG A O 1
ATOM 769 N N . ARG A 1 99 ? -1.975 2.819 -19.544 1.00 56.38 99 ARG A N 1
ATOM 770 C CA . ARG A 1 99 ? -2.089 1.786 -18.498 1.00 56.38 99 ARG A CA 1
ATOM 771 C C . ARG A 1 99 ? -1.769 2.382 -17.133 1.00 56.38 99 ARG A C 1
ATOM 773 O O . ARG A 1 99 ? -0.910 3.248 -17.021 1.00 56.38 99 ARG A O 1
ATOM 780 N N . ARG A 1 100 ? -2.492 1.947 -16.103 1.00 66.50 100 ARG A N 1
ATOM 781 C CA . ARG A 1 100 ? -2.300 2.342 -14.701 1.00 66.50 100 ARG A CA 1
ATOM 782 C C . ARG A 1 100 ? -2.112 1.062 -13.897 1.00 66.50 100 ARG A C 1
ATOM 784 O O . ARG A 1 100 ? -2.966 0.182 -13.990 1.00 66.50 100 ARG A O 1
ATOM 791 N N . ILE A 1 101 ? -1.025 0.958 -13.133 1.00 72.12 101 ILE A N 1
ATOM 792 C CA . ILE A 1 101 ? -0.864 -0.122 -12.152 1.00 72.12 101 ILE A CA 1
ATOM 793 C C . ILE A 1 101 ? -1.552 0.331 -10.867 1.00 72.12 101 ILE A C 1
ATOM 795 O O . ILE A 1 101 ? -1.158 1.324 -10.256 1.00 72.12 101 ILE A O 1
ATOM 799 N N . LEU A 1 102 ? -2.610 -0.379 -10.491 1.00 75.31 102 LEU A N 1
ATOM 800 C CA . LEU A 1 102 ? -3.375 -0.112 -9.283 1.00 75.31 102 LEU A CA 1
ATOM 801 C C . LEU A 1 102 ? -2.750 -0.896 -8.122 1.00 75.31 102 LEU A C 1
ATOM 803 O O . LEU A 1 102 ? -2.793 -2.123 -8.122 1.00 75.31 102 LEU A O 1
ATOM 807 N N . LEU A 1 103 ? -2.149 -0.191 -7.161 1.00 81.19 103 LEU A N 1
ATOM 808 C CA . LEU A 1 103 ? -1.533 -0.818 -5.984 1.00 81.19 103 LEU A CA 1
ATOM 809 C C . LEU A 1 103 ? -2.558 -1.110 -4.882 1.00 81.19 103 LEU A C 1
ATOM 811 O O . LEU A 1 103 ? -2.434 -2.108 -4.175 1.00 81.19 103 LEU A O 1
ATOM 815 N N . ILE A 1 104 ? -3.574 -0.250 -4.772 1.00 82.50 104 ILE A N 1
ATOM 816 C CA . ILE A 1 104 ? -4.669 -0.345 -3.807 1.00 82.50 104 ILE A CA 1
ATOM 817 C C . ILE A 1 104 ? -5.975 -0.194 -4.571 1.00 82.50 104 ILE A C 1
ATOM 819 O O . ILE A 1 104 ? -6.160 0.799 -5.277 1.00 82.50 104 ILE A O 1
ATOM 823 N N . SER A 1 105 ? -6.862 -1.182 -4.473 1.00 80.81 105 SER A N 1
ATOM 824 C CA . SER A 1 105 ? -8.119 -1.181 -5.229 1.00 80.81 105 SER A CA 1
ATOM 825 C C . SER A 1 105 ? -9.312 -0.672 -4.433 1.00 80.81 105 SER A C 1
ATOM 827 O O . SER A 1 105 ? -10.244 -0.120 -5.018 1.00 80.81 105 SER A O 1
ATOM 829 N N . GLN A 1 106 ? -9.286 -0.845 -3.113 1.00 80.06 106 GLN A N 1
ATOM 830 C CA . GLN A 1 106 ? -10.373 -0.489 -2.208 1.00 80.06 106 GLN A CA 1
ATOM 831 C C . GLN A 1 106 ? -9.801 -0.049 -0.862 1.00 80.06 106 GLN A C 1
ATOM 833 O O . GLN A 1 106 ? -8.780 -0.581 -0.426 1.00 80.06 106 GLN A O 1
ATOM 838 N N . THR A 1 107 ? -10.469 0.903 -0.214 1.00 82.44 107 THR A N 1
ATOM 839 C CA . THR A 1 107 ? -10.195 1.360 1.155 1.00 82.44 107 THR A CA 1
ATOM 840 C C . THR A 1 107 ? -11.521 1.696 1.829 1.00 82.44 107 THR A C 1
ATOM 842 O O . THR A 1 107 ? -12.398 2.265 1.173 1.00 82.44 107 THR A O 1
ATOM 845 N N . THR A 1 108 ? -11.672 1.418 3.121 1.00 81.88 108 THR A N 1
ATOM 846 C CA . THR A 1 108 ? -12.772 1.980 3.912 1.00 81.88 108 THR A CA 1
ATOM 847 C C . THR A 1 108 ? -12.597 3.489 4.052 1.00 81.88 108 THR A C 1
ATOM 849 O O . THR A 1 108 ? -11.495 3.978 4.308 1.00 81.88 108 THR A O 1
ATOM 852 N N . ASP A 1 109 ? -13.685 4.230 3.847 1.00 76.38 109 ASP A N 1
ATOM 853 C CA . ASP A 1 109 ? -13.714 5.680 4.025 1.00 76.38 109 ASP A CA 1
ATOM 854 C C . ASP A 1 109 ? -14.310 6.017 5.393 1.00 76.38 109 ASP A C 1
ATOM 856 O O . ASP A 1 109 ? -15.300 5.416 5.818 1.00 76.38 109 ASP A O 1
ATOM 860 N N . HIS A 1 110 ? -13.699 6.975 6.079 1.00 79.88 110 HIS A N 1
ATOM 861 C CA . HIS A 1 110 ? -14.118 7.426 7.401 1.00 79.88 110 HIS A CA 1
ATOM 862 C C . HIS A 1 110 ? -14.168 8.951 7.395 1.00 79.88 110 HIS A C 1
ATOM 864 O O . HIS A 1 110 ? -13.264 9.612 6.879 1.00 79.88 110 HIS A O 1
ATOM 870 N N . ALA A 1 111 ? -15.225 9.522 7.971 1.00 79.69 111 ALA A N 1
ATOM 871 C CA . ALA A 1 111 ? -15.350 10.971 8.057 1.00 79.69 111 ALA A CA 1
ATOM 872 C C . ALA A 1 111 ? -14.232 11.561 8.945 1.00 79.69 111 ALA A C 1
ATOM 874 O O . ALA A 1 111 ? -13.873 10.929 9.940 1.00 79.69 111 ALA A O 1
ATOM 875 N N . PRO A 1 112 ? -13.705 12.761 8.639 1.00 80.94 112 PRO A N 1
ATOM 876 C CA . PRO A 1 112 ? -12.687 13.413 9.466 1.00 80.94 112 PRO A CA 1
ATOM 877 C C . PRO A 1 112 ? -13.104 13.523 10.939 1.00 80.94 112 PRO A C 1
ATOM 879 O O . PRO A 1 112 ? -14.276 13.767 11.236 1.00 80.94 112 PRO A O 1
ATOM 882 N N . GLY A 1 113 ? -12.152 13.359 11.860 1.00 81.81 113 GLY A N 1
ATOM 883 C CA . GLY A 1 113 ? -12.387 13.384 13.304 1.00 81.81 113 GLY A CA 1
ATOM 884 C C . GLY A 1 113 ? -13.087 12.150 13.889 1.00 81.81 113 GLY A C 1
ATOM 885 O O . GLY A 1 113 ? -13.389 12.151 15.082 1.00 81.81 113 GLY A O 1
ATOM 886 N N . THR A 1 114 ? -13.361 11.104 13.101 1.00 86.94 114 THR A N 1
ATOM 887 C CA . THR A 1 114 ? -13.970 9.873 13.632 1.00 86.94 114 THR A CA 1
ATOM 888 C C . THR A 1 114 ? -12.927 8.963 14.265 1.00 86.94 114 THR A C 1
ATOM 890 O O . THR A 1 114 ? -11.813 8.830 13.756 1.00 86.94 114 THR A O 1
ATOM 893 N N . LEU A 1 115 ? -13.294 8.326 15.379 1.00 89.44 115 LEU A N 1
ATOM 894 C CA . LEU A 1 115 ? -12.533 7.200 15.908 1.00 89.44 115 LEU A CA 1
ATOM 895 C C . LEU A 1 115 ? -12.802 5.980 15.036 1.00 89.44 115 LEU A C 1
ATOM 897 O O . LEU A 1 115 ? -13.944 5.725 14.646 1.00 89.44 115 LEU A O 1
ATOM 901 N N . VAL A 1 116 ? -11.738 5.263 14.708 1.00 87.94 116 VAL A N 1
ATOM 902 C CA . VAL A 1 116 ? -11.796 4.116 13.813 1.00 87.94 116 VAL A CA 1
ATOM 903 C C . VAL A 1 116 ? -11.433 2.883 14.612 1.00 87.94 116 VAL A C 1
ATOM 905 O O . VAL A 1 116 ? -10.289 2.745 15.019 1.00 87.94 116 VAL A O 1
ATOM 908 N N . ASP A 1 117 ? -12.396 1.986 14.803 1.00 89.31 117 ASP A N 1
ATOM 909 C CA . ASP A 1 117 ? -12.166 0.699 15.473 1.00 89.31 117 ASP A CA 1
ATOM 910 C C . ASP A 1 117 ? -11.675 -0.370 14.485 1.00 89.31 117 ASP A C 1
ATOM 912 O O . ASP A 1 117 ? -10.960 -1.307 14.842 1.00 89.31 117 ASP A O 1
ATOM 916 N N . GLN A 1 118 ? -12.048 -0.225 13.212 1.00 90.00 118 GLN A N 1
ATOM 917 C CA . GLN A 1 118 ? -11.708 -1.160 12.151 1.00 90.00 118 GLN A CA 1
ATOM 918 C C . GLN A 1 118 ? -11.545 -0.427 10.821 1.00 90.00 118 GLN A C 1
ATOM 920 O O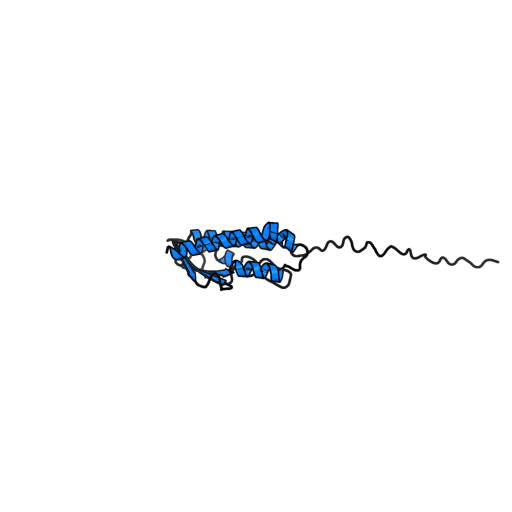 . GLN A 1 118 ? -12.354 0.439 10.483 1.00 90.00 118 GLN A O 1
ATOM 925 N N . CYS A 1 119 ? -10.542 -0.820 10.040 1.00 88.25 119 CYS A N 1
ATOM 926 C CA . CYS A 1 119 ? -10.421 -0.411 8.647 1.00 88.25 119 CYS A CA 1
ATOM 927 C C . CYS A 1 119 ? -10.058 -1.591 7.744 1.00 88.25 119 CYS A C 1
ATOM 929 O O . CYS A 1 119 ? -9.526 -2.611 8.190 1.00 88.25 119 CYS A O 1
ATOM 931 N N . GLU A 1 120 ? -10.375 -1.456 6.461 1.00 89.25 120 GLU A N 1
ATOM 932 C CA . GLU A 1 120 ? -10.057 -2.455 5.449 1.00 89.25 120 GLU A CA 1
ATOM 933 C C . GLU A 1 120 ? -9.500 -1.780 4.202 1.00 89.25 120 GLU A C 1
ATOM 935 O O . GLU A 1 120 ? -10.004 -0.750 3.750 1.00 89.25 120 GLU A O 1
ATOM 940 N N . PHE A 1 121 ? -8.469 -2.378 3.613 1.00 87.50 121 PHE A N 1
ATOM 941 C CA . PHE A 1 121 ? -8.033 -2.011 2.276 1.00 87.50 121 PHE A CA 1
ATOM 942 C C . PHE A 1 121 ? -7.480 -3.201 1.506 1.00 87.50 121 PHE A C 1
ATOM 944 O O . PHE A 1 121 ? -6.969 -4.162 2.070 1.00 87.50 121 PHE A O 1
ATOM 951 N N . THR A 1 122 ? -7.597 -3.131 0.185 1.00 87.94 122 THR A N 1
ATOM 952 C CA . THR A 1 122 ? -7.249 -4.225 -0.720 1.00 87.94 122 THR A CA 1
ATOM 953 C C . THR A 1 122 ? -5.974 -3.897 -1.485 1.00 87.94 122 THR A C 1
ATOM 955 O O . THR A 1 122 ? -5.938 -2.925 -2.242 1.00 87.94 122 THR A O 1
ATOM 958 N N . LEU A 1 123 ? -4.939 -4.716 -1.302 1.00 89.00 123 LEU A N 1
ATOM 959 C CA . LEU A 1 123 ? -3.599 -4.544 -1.867 1.00 89.00 123 LEU A CA 1
ATOM 960 C C . LEU A 1 123 ? -3.359 -5.506 -3.029 1.00 89.00 123 LEU A C 1
ATOM 962 O O . LEU A 1 123 ? -3.781 -6.660 -2.972 1.00 89.00 123 LEU A O 1
ATOM 966 N N . ILE A 1 124 ? -2.645 -5.063 -4.066 1.00 88.75 124 ILE A N 1
ATOM 967 C CA . ILE A 1 124 ? -2.143 -5.971 -5.108 1.00 88.75 124 ILE A CA 1
ATOM 968 C C . ILE A 1 124 ? -1.123 -6.951 -4.516 1.00 88.75 124 ILE A C 1
ATOM 970 O O . ILE A 1 124 ? -0.314 -6.563 -3.674 1.00 88.75 124 ILE A O 1
ATOM 974 N N . THR A 1 125 ? -1.122 -8.207 -4.962 1.00 87.75 125 THR A N 1
ATOM 975 C CA . THR A 1 125 ? -0.100 -9.171 -4.531 1.00 87.75 125 THR A CA 1
ATOM 976 C C . THR A 1 125 ? 1.250 -8.902 -5.207 1.00 87.75 125 THR A C 1
ATOM 978 O O . THR A 1 125 ? 1.293 -8.489 -6.374 1.00 87.75 125 THR A O 1
ATOM 981 N N . PRO A 1 126 ? 2.387 -9.150 -4.527 1.00 88.56 126 PRO A N 1
ATOM 982 C CA . PRO A 1 126 ? 3.708 -8.906 -5.110 1.00 88.56 126 PRO A CA 1
ATOM 983 C C . PRO A 1 126 ? 3.986 -9.694 -6.402 1.00 88.56 126 PRO A C 1
ATOM 985 O O . PRO A 1 126 ? 4.636 -9.183 -7.321 1.00 88.56 126 PRO A O 1
ATOM 988 N N . SER A 1 127 ? 3.459 -10.919 -6.505 1.00 86.56 127 SER A N 1
ATOM 989 C CA . SER A 1 127 ? 3.577 -11.765 -7.700 1.00 86.56 127 SER A CA 1
ATOM 990 C C . SER A 1 127 ? 2.876 -11.133 -8.908 1.00 86.56 127 SER A C 1
ATOM 992 O O . SER A 1 127 ? 3.473 -10.999 -9.980 1.00 86.56 127 SER A O 1
ATOM 994 N N . TRP A 1 128 ? 1.642 -10.656 -8.727 1.00 87.25 128 TRP A N 1
ATOM 995 C CA . TRP A 1 128 ? 0.896 -9.954 -9.771 1.00 87.25 128 TRP A CA 1
ATOM 996 C C . TRP A 1 128 ? 1.496 -8.597 -10.123 1.00 87.25 128 TRP A C 1
ATOM 998 O O . TRP A 1 128 ? 1.531 -8.239 -11.300 1.00 87.25 128 TRP A O 1
ATOM 1008 N N . LEU A 1 129 ? 2.013 -7.857 -9.141 1.00 87.81 129 LEU A N 1
ATOM 1009 C CA . LEU A 1 129 ? 2.705 -6.594 -9.382 1.00 87.81 129 LEU A CA 1
ATOM 1010 C C . LEU A 1 129 ? 3.937 -6.783 -10.279 1.00 87.81 129 LEU A C 1
ATOM 1012 O O . LEU A 1 129 ? 4.122 -6.030 -11.235 1.00 87.81 129 LEU A O 1
ATOM 1016 N N . SER A 1 130 ? 4.742 -7.813 -10.009 1.00 87.06 130 SER A N 1
ATOM 1017 C CA . SER A 1 130 ? 5.920 -8.154 -10.820 1.00 87.06 130 SER A CA 1
ATOM 1018 C C . SER A 1 130 ? 5.533 -8.431 -12.271 1.00 87.06 130 SER A C 1
ATOM 1020 O O . SER A 1 130 ? 6.098 -7.840 -13.193 1.00 87.06 130 SER A O 1
ATOM 1022 N N . ARG A 1 131 ? 4.493 -9.250 -12.463 1.00 87.06 131 ARG A N 1
ATOM 1023 C CA . ARG A 1 131 ? 3.941 -9.573 -13.780 1.00 87.06 131 ARG A CA 1
ATOM 1024 C C . ARG A 1 131 ? 3.415 -8.337 -14.515 1.00 87.06 131 ARG A C 1
ATOM 1026 O O . ARG A 1 131 ? 3.686 -8.170 -15.699 1.00 87.06 131 ARG A O 1
ATOM 1033 N N . LEU A 1 132 ? 2.692 -7.444 -13.835 1.00 84.88 132 LEU A N 1
ATOM 1034 C CA . LEU A 1 132 ? 2.178 -6.214 -14.449 1.00 84.88 132 LEU A CA 1
ATOM 1035 C C . LEU A 1 132 ? 3.295 -5.259 -14.873 1.00 84.88 132 LEU A C 1
ATOM 1037 O O . LEU A 1 132 ? 3.172 -4.621 -15.920 1.00 84.88 132 LEU A O 1
ATOM 1041 N N . CYS A 1 133 ? 4.373 -5.159 -14.091 1.00 83.69 133 CYS A N 1
ATOM 1042 C CA . CYS A 1 133 ? 5.548 -4.381 -14.473 1.00 83.69 133 CYS A CA 1
ATOM 1043 C C . CYS A 1 133 ? 6.150 -4.911 -15.781 1.00 83.69 133 CYS A C 1
ATOM 1045 O O . CYS A 1 133 ? 6.377 -4.123 -16.696 1.00 83.69 133 CYS A O 1
ATOM 1047 N N . GLU A 1 134 ? 6.335 -6.225 -15.909 1.00 84.44 134 GLU A N 1
ATOM 1048 C CA . GLU A 1 134 ? 6.855 -6.844 -17.133 1.00 84.44 134 GLU A CA 1
ATOM 1049 C C . GLU A 1 134 ? 5.896 -6.650 -18.323 1.00 84.44 134 GLU A C 1
ATOM 1051 O O . GLU A 1 134 ? 6.292 -6.147 -19.376 1.00 84.44 134 GLU A O 1
ATOM 1056 N N . GLU A 1 135 ? 4.603 -6.945 -18.149 1.00 84.50 135 GLU A N 1
ATOM 1057 C CA . GLU A 1 135 ? 3.595 -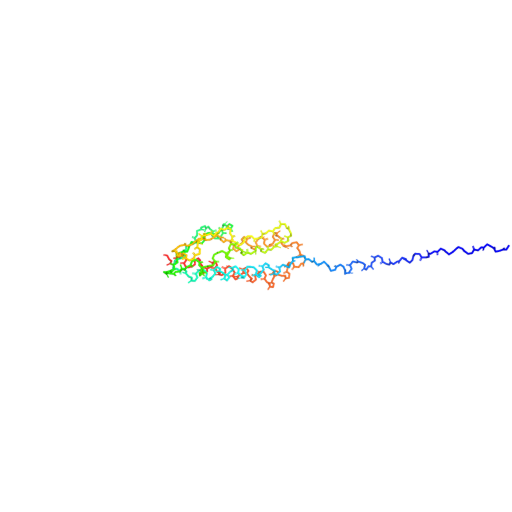6.825 -19.211 1.00 84.50 135 GLU A CA 1
ATOM 1058 C C . GLU A 1 135 ? 3.399 -5.379 -19.702 1.00 84.50 135 GLU A C 1
ATOM 1060 O O . GLU A 1 135 ? 3.109 -5.153 -20.883 1.00 84.50 135 GLU A O 1
ATOM 1065 N N . CYS A 1 136 ? 3.513 -4.388 -18.812 1.00 78.75 136 CYS A N 1
ATOM 1066 C CA . CYS A 1 136 ? 3.264 -2.984 -19.145 1.00 78.75 136 CYS A CA 1
ATOM 1067 C C . CYS A 1 136 ? 4.521 -2.226 -19.578 1.00 78.75 136 CYS A C 1
ATOM 1069 O O . CYS A 1 136 ? 4.404 -1.272 -20.352 1.00 78.75 136 CYS A O 1
ATOM 1071 N N . LEU A 1 137 ? 5.698 -2.607 -19.075 1.00 78.44 137 LEU A N 1
ATOM 1072 C CA . LEU A 1 137 ? 6.927 -1.823 -19.218 1.00 78.44 137 LEU A CA 1
ATOM 1073 C C . LEU A 1 137 ? 8.056 -2.585 -19.916 1.00 78.44 137 LEU A C 1
ATOM 1075 O O . LEU A 1 137 ? 8.922 -1.929 -20.484 1.00 78.44 137 LEU A O 1
ATOM 1079 N N . GLY A 1 138 ? 8.001 -3.919 -19.987 1.00 76.94 138 GLY A N 1
ATOM 1080 C CA . GLY A 1 138 ? 9.062 -4.778 -20.532 1.00 76.94 138 GLY A CA 1
ATOM 1081 C C . GLY A 1 138 ? 9.453 -4.527 -21.989 1.00 76.94 138 GLY A C 1
ATOM 1082 O O . GLY A 1 138 ? 10.487 -4.991 -22.445 1.00 76.94 138 GLY A O 1
ATOM 1083 N N . ARG A 1 139 ? 8.648 -3.770 -22.745 1.00 78.06 139 ARG A N 1
ATOM 1084 C CA . ARG A 1 139 ? 8.958 -3.379 -24.133 1.00 78.06 139 ARG A CA 1
ATOM 1085 C C . ARG A 1 139 ? 9.669 -2.029 -24.255 1.00 78.06 139 ARG A C 1
ATOM 1087 O O . ARG A 1 139 ? 9.859 -1.564 -25.376 1.00 78.06 139 ARG A O 1
ATOM 1094 N N . ARG A 1 140 ? 9.972 -1.354 -23.143 1.00 75.62 140 ARG A N 1
ATOM 1095 C CA . ARG A 1 140 ? 10.673 -0.067 -23.157 1.00 75.62 140 ARG A CA 1
ATOM 1096 C C . ARG A 1 140 ? 12.178 -0.262 -23.025 1.00 75.62 140 ARG A C 1
ATOM 1098 O O . ARG A 1 140 ? 12.631 -1.013 -22.172 1.00 75.62 140 ARG A O 1
ATOM 1105 N N . ASP A 1 141 ? 12.934 0.518 -23.788 1.00 80.38 141 ASP A N 1
ATOM 1106 C CA . ASP A 1 141 ? 14.402 0.464 -23.803 1.00 80.38 141 ASP A CA 1
ATOM 1107 C C . ASP A 1 141 ? 15.049 0.836 -22.451 1.00 80.38 141 ASP A C 1
ATOM 1109 O O . ASP A 1 141 ? 16.193 0.476 -22.183 1.00 80.38 141 ASP A O 1
ATOM 1113 N N . ASP A 1 142 ? 14.342 1.588 -21.600 1.00 79.50 142 ASP A N 1
ATOM 1114 C CA . ASP A 1 142 ? 14.796 2.008 -20.270 1.00 79.50 142 ASP A CA 1
ATOM 1115 C C . ASP A 1 142 ? 14.341 1.075 -19.135 1.00 79.50 142 ASP A C 1
ATOM 1117 O O . ASP A 1 142 ? 14.753 1.274 -17.989 1.00 79.50 142 ASP A O 1
ATOM 1121 N N . TYR A 1 143 ? 13.529 0.053 -19.434 1.00 82.88 143 TYR A N 1
ATOM 1122 C CA . TYR A 1 143 ? 12.942 -0.818 -18.420 1.00 82.88 143 TYR A CA 1
ATOM 1123 C C . TYR A 1 143 ? 13.971 -1.704 -17.732 1.00 82.88 143 TYR A C 1
ATOM 1125 O O . TYR A 1 143 ? 14.045 -1.639 -16.515 1.00 82.88 143 TYR A O 1
ATOM 1133 N N . ASP A 1 144 ? 14.792 -2.464 -18.460 1.00 84.38 144 ASP A N 1
ATOM 1134 C CA . ASP A 1 144 ? 15.710 -3.443 -17.849 1.00 84.38 144 ASP A CA 1
ATOM 1135 C C . ASP A 1 144 ? 16.633 -2.788 -16.810 1.00 84.38 144 ASP A C 1
ATOM 1137 O O . ASP A 1 144 ? 16.777 -3.250 -15.677 1.00 84.38 144 ASP A O 1
ATOM 1141 N N . ARG A 1 145 ? 17.180 -1.617 -17.160 1.00 84.81 145 ARG A N 1
ATOM 1142 C CA . ARG A 1 145 ? 18.057 -0.843 -16.274 1.00 84.81 145 ARG A CA 1
ATOM 1143 C C . ARG A 1 145 ? 17.324 -0.305 -15.043 1.00 84.81 145 ARG A C 1
ATOM 1145 O O . ARG A 1 145 ? 17.902 -0.292 -13.956 1.00 84.81 145 ARG A O 1
ATOM 1152 N N . ALA A 1 146 ? 16.102 0.200 -15.208 1.00 84.00 146 ALA A N 1
ATOM 1153 C CA . ALA A 1 146 ? 15.292 0.696 -14.094 1.00 84.00 146 ALA A CA 1
ATOM 1154 C C . ALA A 1 146 ? 14.743 -0.458 -13.237 1.00 84.00 146 ALA A C 1
ATOM 1156 O O . ALA A 1 146 ? 14.586 -0.317 -12.023 1.00 84.00 146 ALA A O 1
ATOM 1157 N N . TYR A 1 147 ? 14.488 -1.612 -13.852 1.00 86.06 147 TYR A N 1
ATOM 1158 C CA . TYR A 1 147 ? 13.952 -2.788 -13.198 1.00 86.06 147 TYR A CA 1
ATOM 1159 C C . TYR A 1 147 ? 14.934 -3.328 -12.168 1.00 86.06 147 TYR A C 1
ATOM 1161 O O . TYR A 1 147 ? 14.598 -3.389 -10.989 1.00 86.06 147 TYR A O 1
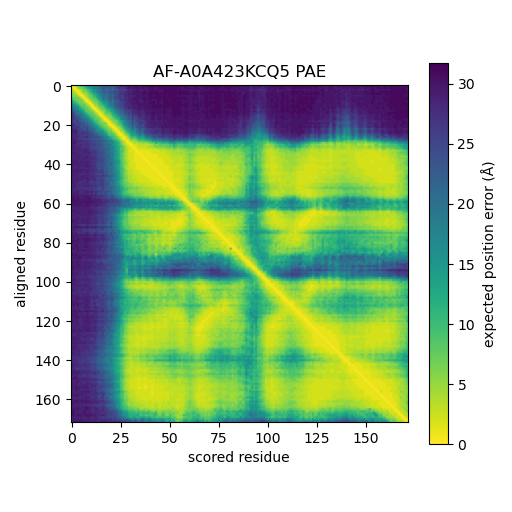ATOM 1169 N N . GLU A 1 148 ? 16.168 -3.613 -12.578 1.00 86.81 148 GLU A N 1
ATOM 1170 C CA . GLU A 1 148 ? 17.196 -4.130 -11.670 1.00 86.81 148 GLU A CA 1
ATOM 1171 C C . GLU A 1 148 ? 17.565 -3.133 -10.566 1.00 86.81 148 GLU A C 1
ATOM 1173 O O . GLU A 1 148 ? 17.743 -3.514 -9.409 1.00 86.81 148 GLU A O 1
ATOM 1178 N N . ARG A 1 149 ? 17.687 -1.843 -10.909 1.00 88.56 149 ARG A N 1
ATOM 1179 C CA . ARG A 1 149 ? 18.192 -0.829 -9.971 1.00 88.56 149 ARG A CA 1
ATOM 1180 C C . ARG A 1 149 ? 17.148 -0.324 -8.986 1.00 88.56 149 ARG A C 1
ATOM 1182 O O . ARG A 1 149 ? 17.523 0.075 -7.887 1.00 88.56 149 ARG A O 1
ATOM 1189 N N . GLU A 1 150 ? 15.879 -0.273 -9.381 1.00 87.81 150 GLU A N 1
ATOM 1190 C CA . GLU A 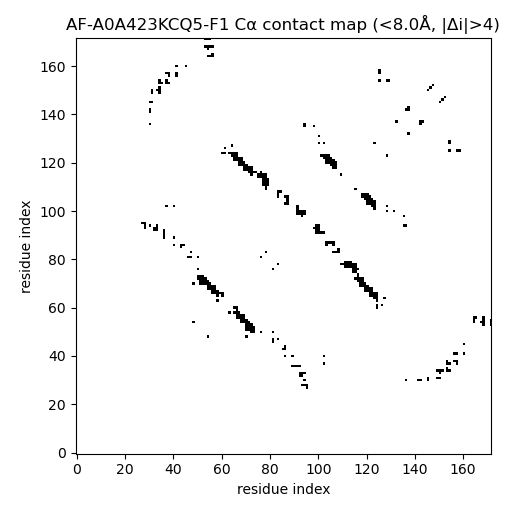1 150 ? 14.862 0.482 -8.642 1.00 87.81 150 GLU A CA 1
ATOM 1191 C C . GLU A 1 150 ? 13.575 -0.316 -8.424 1.00 87.81 150 GLU A C 1
ATOM 1193 O O . GLU A 1 150 ? 13.128 -0.444 -7.282 1.00 87.81 150 GLU A O 1
ATOM 1198 N N . ILE A 1 151 ? 12.988 -0.891 -9.481 1.00 86.44 151 ILE A N 1
ATOM 1199 C CA . ILE A 1 151 ? 11.682 -1.566 -9.372 1.00 86.44 151 ILE A CA 1
ATOM 1200 C C . ILE A 1 151 ? 11.799 -2.864 -8.573 1.00 86.44 151 ILE A C 1
ATOM 1202 O O . ILE A 1 151 ? 11.013 -3.074 -7.654 1.00 86.44 151 ILE A O 1
ATOM 1206 N N . LEU A 1 152 ? 12.767 -3.725 -8.888 1.00 88.81 152 LEU A N 1
ATOM 1207 C CA . LEU A 1 152 ? 12.947 -5.010 -8.217 1.00 88.81 152 LEU A CA 1
ATOM 1208 C C . LEU A 1 152 ? 13.221 -4.833 -6.708 1.00 88.81 152 LEU A C 1
ATOM 1210 O O . LEU A 1 152 ? 12.525 -5.470 -5.914 1.00 88.81 152 LEU A O 1
ATOM 1214 N N . PRO A 1 153 ? 14.118 -3.926 -6.262 1.00 91.19 153 PRO A N 1
ATOM 1215 C CA . PRO A 1 153 ? 14.259 -3.605 -4.840 1.00 91.19 153 PRO A CA 1
ATOM 1216 C C . PRO A 1 153 ? 12.973 -3.086 -4.186 1.00 91.19 153 PRO A C 1
ATOM 1218 O O . PRO A 1 153 ? 12.678 -3.444 -3.044 1.00 91.19 153 PRO A O 1
ATOM 1221 N N . ALA A 1 154 ? 12.192 -2.257 -4.888 1.00 89.00 154 ALA A N 1
ATOM 1222 C CA . ALA A 1 154 ? 10.924 -1.751 -4.371 1.00 89.00 154 ALA A CA 1
ATOM 1223 C C . ALA A 1 154 ? 9.876 -2.874 -4.226 1.00 89.00 154 ALA A C 1
ATOM 1225 O O . ALA A 1 154 ? 9.207 -2.948 -3.196 1.00 89.00 154 ALA A O 1
ATOM 1226 N N . ILE A 1 155 ? 9.792 -3.795 -5.194 1.00 90.00 155 ILE A N 1
ATOM 1227 C CA . ILE A 1 155 ? 8.943 -4.997 -5.123 1.00 90.00 155 ILE A CA 1
ATOM 1228 C C . ILE A 1 155 ? 9.383 -5.903 -3.972 1.00 90.00 155 ILE A C 1
ATOM 1230 O O . ILE A 1 155 ? 8.537 -6.391 -3.226 1.00 90.00 155 ILE A O 1
ATOM 1234 N N . ALA A 1 156 ? 10.686 -6.096 -3.768 1.00 90.94 156 ALA A N 1
ATOM 1235 C CA . ALA A 1 156 ? 11.200 -6.872 -2.641 1.00 90.94 156 ALA A CA 1
ATOM 1236 C C . ALA A 1 156 ? 10.865 -6.218 -1.286 1.00 90.94 156 ALA A C 1
ATOM 1238 O O . ALA A 1 156 ? 10.550 -6.906 -0.317 1.00 90.94 156 ALA A O 1
ATOM 1239 N N . GLY A 1 157 ? 10.899 -4.883 -1.202 1.00 90.69 157 GLY A N 1
ATOM 1240 C CA . GLY A 1 157 ? 10.419 -4.135 -0.035 1.00 90.69 157 GLY A CA 1
ATOM 1241 C C . GLY A 1 157 ? 8.937 -4.383 0.247 1.00 90.69 157 GLY A C 1
ATOM 1242 O O . GLY A 1 157 ? 8.574 -4.711 1.372 1.00 90.69 157 GLY A O 1
ATOM 1243 N N . PHE A 1 158 ? 8.106 -4.300 -0.789 1.00 89.75 158 PHE A N 1
ATOM 1244 C CA . PHE A 1 158 ? 6.673 -4.566 -0.694 1.00 89.75 158 PHE A CA 1
ATOM 1245 C C . PHE A 1 158 ? 6.361 -6.032 -0.347 1.00 89.75 158 PHE A C 1
ATOM 1247 O O . PHE A 1 158 ? 5.458 -6.302 0.435 1.00 89.75 158 PHE A O 1
ATOM 1254 N N . SER A 1 159 ? 7.149 -6.981 -0.856 1.00 90.50 159 SER A N 1
ATOM 1255 C CA . SER A 1 159 ? 6.998 -8.412 -0.549 1.00 90.50 159 SER A CA 1
ATOM 1256 C C . SER A 1 159 ? 7.274 -8.707 0.925 1.00 90.50 159 SER A C 1
ATOM 1258 O O . SER A 1 159 ? 6.481 -9.377 1.571 1.00 90.50 159 SER A O 1
ATOM 1260 N N . ARG A 1 160 ? 8.330 -8.115 1.497 1.00 90.75 160 ARG A N 1
ATOM 1261 C CA . ARG A 1 160 ? 8.644 -8.274 2.927 1.00 90.75 160 ARG A CA 1
ATOM 1262 C C . ARG A 1 160 ? 7.543 -7.751 3.847 1.00 90.75 160 ARG A C 1
ATOM 1264 O O . ARG A 1 160 ? 7.340 -8.309 4.918 1.00 90.75 160 ARG A O 1
ATOM 1271 N N . LEU A 1 161 ? 6.840 -6.695 3.432 1.00 89.25 161 LEU A N 1
ATOM 1272 C CA . LEU A 1 161 ? 5.656 -6.216 4.145 1.00 89.25 161 LEU A CA 1
ATOM 1273 C C . LEU A 1 161 ? 4.539 -7.271 4.123 1.00 89.25 161 LEU A C 1
ATOM 1275 O O . LEU A 1 161 ? 3.915 -7.514 5.146 1.00 89.25 161 LEU A O 1
ATOM 1279 N N . PHE A 1 162 ? 4.297 -7.931 2.989 1.00 86.25 162 PHE A N 1
ATOM 1280 C CA . PHE A 1 162 ? 3.334 -9.037 2.922 1.00 86.25 162 PHE A CA 1
ATOM 1281 C C . PHE A 1 162 ? 3.727 -10.206 3.828 1.00 86.25 162 PHE A C 1
ATOM 1283 O O . PHE A 1 162 ? 2.874 -10.715 4.552 1.00 86.25 162 PHE A O 1
ATOM 1290 N N . ASP A 1 163 ? 5.006 -10.585 3.833 1.00 86.19 163 ASP A N 1
ATOM 1291 C CA . ASP A 1 163 ? 5.505 -11.666 4.685 1.00 86.19 163 ASP A CA 1
ATOM 1292 C C . ASP A 1 163 ? 5.290 -11.349 6.173 1.00 86.19 163 ASP A C 1
ATOM 1294 O O . ASP A 1 163 ? 4.822 -12.204 6.924 1.00 86.19 163 ASP A O 1
ATOM 1298 N N . SER A 1 164 ? 5.554 -10.106 6.605 1.00 86.75 164 SER A N 1
ATOM 1299 C CA . SER A 1 164 ? 5.294 -9.703 7.993 1.00 86.75 164 SER A CA 1
ATOM 1300 C C . SER A 1 164 ? 3.804 -9.734 8.336 1.00 86.75 164 SER A C 1
ATOM 1302 O O . SER A 1 164 ? 3.432 -10.229 9.394 1.00 86.75 164 SER A O 1
ATOM 1304 N N . LEU A 1 165 ? 2.938 -9.282 7.420 1.00 84.75 165 LEU A N 1
ATOM 1305 C CA . LEU A 1 165 ? 1.484 -9.311 7.621 1.00 84.75 165 LEU A CA 1
ATOM 1306 C C . LEU A 1 165 ? 0.939 -10.743 7.719 1.00 84.75 165 LEU A C 1
ATOM 1308 O O . LEU A 1 165 ? -0.005 -10.992 8.467 1.00 84.75 165 LEU A O 1
ATOM 1312 N N . ALA A 1 166 ? 1.521 -11.683 6.971 1.00 79.25 166 ALA A N 1
ATOM 1313 C CA . ALA A 1 166 ? 1.147 -13.093 7.022 1.00 79.25 166 ALA A CA 1
ATOM 1314 C C . ALA A 1 166 ? 1.524 -13.747 8.356 1.00 79.25 166 ALA A C 1
ATOM 1316 O O . ALA A 1 166 ? 0.741 -14.532 8.889 1.00 79.25 166 ALA A O 1
ATOM 1317 N N . ILE A 1 167 ? 2.685 -13.392 8.915 1.00 75.19 167 ILE A N 1
ATOM 1318 C CA . ILE A 1 167 ? 3.121 -13.864 10.234 1.00 75.19 167 ILE A CA 1
ATOM 1319 C C . ILE A 1 167 ? 2.194 -13.320 11.328 1.00 75.19 167 ILE A C 1
ATOM 1321 O O . ILE A 1 167 ? 1.676 -14.101 12.126 1.00 75.19 167 ILE A O 1
ATOM 1325 N N . ASP A 1 168 ? 1.928 -12.012 11.331 1.00 70.81 168 ASP A N 1
ATOM 1326 C CA . ASP A 1 168 ? 1.085 -11.377 12.353 1.00 70.81 168 ASP A CA 1
ATOM 1327 C C . ASP A 1 168 ? -0.371 -11.870 12.293 1.00 70.81 168 ASP A C 1
ATOM 1329 O O . ASP A 1 168 ? -1.010 -12.069 13.329 1.00 70.81 168 ASP A O 1
ATOM 1333 N N . SER A 1 169 ? -0.882 -12.146 11.086 1.00 67.00 169 SER A N 1
ATOM 1334 C CA . SER A 1 169 ? -2.218 -12.719 10.888 1.00 67.00 169 SER A CA 1
ATOM 1335 C C . SER A 1 169 ? -2.336 -14.177 11.332 1.00 67.00 169 SER A C 1
ATOM 1337 O O . SER A 1 169 ? -3.453 -14.626 11.567 1.00 67.00 169 SER A O 1
ATOM 1339 N N . ALA A 1 170 ? -1.238 -14.934 11.394 1.00 63.38 170 ALA A N 1
ATOM 1340 C CA . ALA A 1 170 ? -1.240 -16.303 11.910 1.00 63.38 170 ALA A CA 1
ATOM 1341 C C . ALA A 1 170 ? -1.068 -16.355 13.439 1.00 63.38 170 ALA A C 1
ATOM 1343 O O . ALA A 1 170 ? -1.372 -17.376 14.055 1.00 63.38 170 ALA A O 1
ATOM 1344 N N . ALA A 1 171 ? -0.552 -15.276 14.037 1.00 58.59 171 ALA A N 1
ATOM 1345 C CA . ALA A 1 171 ? -0.327 -15.145 15.474 1.00 58.59 171 ALA A CA 1
ATOM 1346 C C . ALA A 1 171 ? -1.506 -14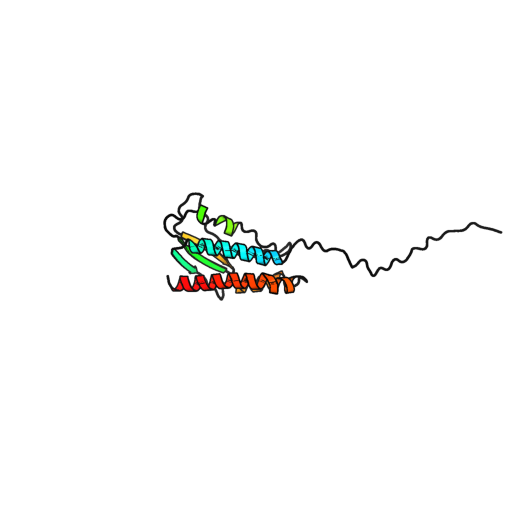.506 16.237 1.00 58.59 171 ALA A C 1
ATOM 1348 O O . ALA A 1 171 ? -1.546 -14.619 17.464 1.00 58.59 171 ALA A O 1
ATOM 1349 N N . SER A 1 172 ? -2.424 -13.838 15.526 1.00 52.81 172 SER A N 1
ATOM 1350 C CA . SER A 1 172 ? -3.650 -13.208 16.055 1.00 52.81 172 SER A CA 1
ATOM 1351 C C . SER A 1 172 ? -4.847 -14.155 16.011 1.00 52.81 172 SER A C 1
ATOM 1353 O O . SER A 1 172 ? -5.664 -14.096 16.954 1.00 52.81 172 SER A O 1
#

Foldseek 3Di:
DDDDDDDDPPPPPDDPPPVVPDPPPPVVADLLLQLVLLLVLLVLVVQLQVQFPAWAWADDLVPDQKIKIKGFGDPPDFPVSSPVVCNVPSAFRCLHVPDGDRQWDDWDDDDGPDDDRMIMTMGGRLVNVVVCLCVRPVPDPCSVVSCVPGVVVSSVSSNVSVVVSVVRNVVD

Organism: NCBI:txid104087

Mean predicted aligned error: 12.46 Å

Secondary structure (DSSP, 8-state):
--PPP----------SSSTTS------S--THHHHHHHHHHHHHHHHHHHTEEEEEEES-TTT-SEEEEEEEEPTT-BHHHHTHHHHHSSPPP--TTT----SEEEE----TT-B-SEEEEEEE-HHHHHHHHHHHHTTSTTHHHHIIIIIHHHHHHHHHHHHHHHHHHHH-

Radius of gyration: 26.07 Å; Cα contacts (8 Å, |Δi|>4): 223; chains: 1; bounding box: 44×52×100 Å

Sequence (172 aa):
MHKPFQTTKAVSKKSRRNAWKAKSLHYPFDVSNVARRLQETTALVARTVALAEHIRLSGGAETGTFVSLVLTMKPAVSSDELRLHELFKAQPPETAPRRRILLISQTTDHAPGTLVDQCEFTLITPSWLSRLCEECLGRRDDYDRAYEREILPAIAGFSRLFDSLAIDSAAS

Nearest PDB structures (foldseek):
  5xqi-assembly1_A  TM=3.266E-01  e=2.202E+00  Homo sapiens
  5xqi-assembly1_B  TM=3.586E-01  e=2.973E+00  Homo sapiens
  4gx5-assembly1_B  TM=2.835E-01  e=2.637E+00  Geobacter sulfurreducens PCA
  6cd6-assembly1_A  TM=3.093E-01  e=2.973E+00  Homo sapiens
  4azw-assembly1_A  TM=2.758E-01  e=6.112E+00  Escherichia coli

pLDDT: mean 73.74, std 17.38, range [38.78, 92.12]

Solvent-accessible surface area (backbone atoms only — not comparable to full-atom values): 10123 Å² total; per-residue (Å²): 134,86,81,85,86,80,85,75,81,79,75,76,81,71,68,83,82,60,80,83,65,80,72,76,76,78,64,95,56,65,74,58,46,45,20,52,44,45,45,54,51,42,53,52,51,53,56,44,55,72,48,35,71,42,48,41,75,44,67,50,70,89,80,33,61,48,28,39,41,39,32,34,37,36,87,89,38,35,34,68,76,53,42,52,68,54,62,71,61,49,70,54,36,65,52,52,103,84,44,69,56,70,60,54,84,47,67,61,84,69,61,83,82,34,73,38,63,63,50,40,36,27,34,48,19,60,71,48,51,53,50,48,49,46,77,71,38,62,88,43,94,65,32,69,68,36,34,70,74,37,35,49,57,29,48,52,55,46,38,53,53,51,54,52,50,54,52,49,34,74,73,100